Protein AF-A0A7Y0XGC2-F1 (afdb_monomer)

InterPro domains:
  IPR001633 EAL domain [PF00563] (1-104)
  IPR001633 EAL domain [PS50883] (1-105)
  IPR035919 EAL domain superfamily [G3DSA:3.20.20.450] (1-105)
  IPR035919 EAL domain superfamily [SSF141868] (2-104)

Solvent-accessible surface area (backbone atoms only — not comparable to full-atom values): 6221 Å² total; per-residue (Å²): 108,48,74,60,77,81,74,48,64,50,99,86,68,49,79,48,61,52,87,69,48,51,65,51,26,53,76,68,72,46,37,46,62,53,44,52,51,50,52,51,53,51,50,54,56,43,60,77,30,61,76,55,56,75,71,49,64,36,38,35,40,72,44,54,46,69,27,79,75,30,66,74,48,48,54,51,49,51,57,51,53,74,73,43,81,63,60,67,90,33,55,40,83,42,66,52,70,70,37,56,62,74,69,75,121

Mean predicted aligned error: 3.4 Å

Secondary structure (DSSP, 8-state):
-EEE---EE-TTSPEEPHHHHHHHHHHTT-HHHHHHHHHHHHHHHHHT-HHHHHH---EEEE--HHHHT-HHHHHHHHHHHHH-SS-GGGEEEE--HHHHHTT--

pLDDT: mean 93.4, std 7.93, range [44.62, 98.5]

Radius of gyration: 14.41 Å; Cα contacts (8 Å, |Δi|>4): 112; chains: 1; bounding box: 42×22×38 Å

Structure (mmCIF, N/CA/C/O backbone):
data_AF-A0A7Y0XGC2-F1
#
_entry.id   AF-A0A7Y0XGC2-F1
#
loop_
_atom_site.group_PDB
_atom_site.id
_atom_site.type_symbol
_atom_site.label_atom_id
_atom_site.label_alt_id
_atom_site.label_c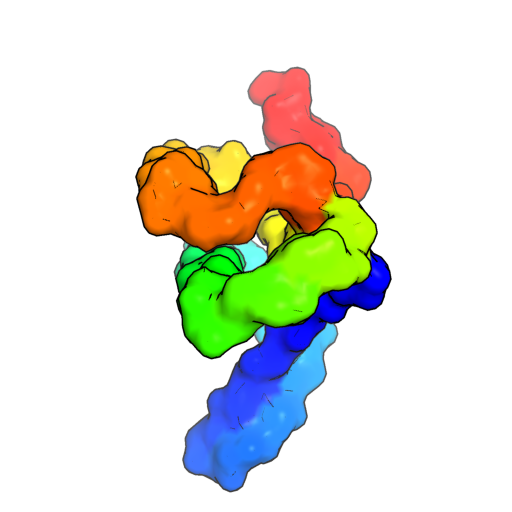omp_id
_atom_site.label_asym_id
_atom_site.label_entity_id
_atom_site.label_seq_id
_atom_site.pdbx_PDB_ins_code
_atom_site.Cartn_x
_atom_site.Cartn_y
_atom_site.Cartn_z
_atom_site.occupancy
_atom_site.B_iso_or_equiv
_atom_site.auth_seq_id
_atom_site.auth_comp_id
_atom_site.auth_asym_id
_atom_site.auth_atom_id
_atom_site.pdbx_PDB_model_num
ATOM 1 N N . TYR A 1 1 ? -12.267 -11.411 3.642 1.00 95.38 1 TYR A N 1
ATOM 2 C CA . TYR A 1 1 ? -10.819 -11.179 3.487 1.00 95.38 1 TYR A CA 1
ATOM 3 C C . TYR A 1 1 ? -10.578 -10.674 2.084 1.00 95.38 1 TYR A C 1
ATOM 5 O O . TYR A 1 1 ? -11.187 -11.216 1.170 1.00 95.38 1 TYR A O 1
ATOM 13 N N . PHE A 1 2 ? -9.767 -9.633 1.934 1.00 97.50 2 PHE A N 1
ATOM 14 C CA . PHE A 1 2 ? -9.402 -9.038 0.650 1.00 97.50 2 PHE A CA 1
ATOM 15 C C . PHE A 1 2 ? -7.881 -9.030 0.521 1.00 97.50 2 PHE A C 1
ATOM 17 O O . PHE A 1 2 ? -7.185 -8.798 1.508 1.00 97.50 2 PHE A O 1
ATOM 24 N N . GLU A 1 3 ? -7.393 -9.257 -0.691 1.00 97.75 3 GLU A N 1
ATOM 25 C CA . GLU A 1 3 ? -6.004 -9.031 -1.074 1.00 97.75 3 GLU A CA 1
ATOM 26 C C . GLU A 1 3 ? -6.007 -8.082 -2.271 1.00 97.75 3 GLU A C 1
ATOM 28 O O . GLU A 1 3 ? -6.677 -8.334 -3.278 1.00 97.75 3 GLU A O 1
ATOM 33 N N . ILE A 1 4 ? -5.309 -6.959 -2.132 1.00 97.25 4 ILE A N 1
ATOM 34 C CA . ILE A 1 4 ? -5.264 -5.920 -3.153 1.00 97.25 4 ILE A CA 1
ATOM 35 C C . ILE A 1 4 ? -4.119 -6.209 -4.115 1.00 97.25 4 ILE A C 1
ATOM 37 O O . ILE A 1 4 ? -2.950 -6.241 -3.731 1.00 97.25 4 ILE A O 1
ATOM 41 N N . LEU A 1 5 ? -4.466 -6.379 -5.391 1.00 95.19 5 LEU A N 1
ATOM 42 C CA . LEU A 1 5 ? -3.518 -6.669 -6.460 1.00 95.19 5 LEU A CA 1
ATOM 43 C C . LEU A 1 5 ? -3.535 -5.552 -7.499 1.00 95.19 5 LEU A C 1
ATOM 45 O O . LEU A 1 5 ? -4.503 -5.382 -8.243 1.00 95.19 5 LEU A O 1
ATOM 49 N N . VAL A 1 6 ? -2.425 -4.822 -7.584 1.00 94.38 6 VAL A N 1
ATOM 50 C CA . VAL A 1 6 ? -2.277 -3.702 -8.513 1.00 94.38 6 VAL A CA 1
ATOM 51 C C . VAL A 1 6 ? -2.381 -4.155 -9.972 1.00 94.38 6 VAL A C 1
ATOM 53 O O . VAL A 1 6 ? -1.907 -5.228 -10.367 1.00 94.38 6 VAL A O 1
ATOM 56 N N . ARG A 1 7 ? -3.012 -3.322 -10.798 1.00 94.25 7 ARG A N 1
ATOM 57 C CA . ARG A 1 7 ? -3.056 -3.455 -12.256 1.00 94.25 7 ARG A CA 1
ATOM 58 C C . ARG A 1 7 ? -2.859 -2.077 -12.874 1.00 94.25 7 ARG A C 1
ATOM 60 O O . ARG A 1 7 ? -3.468 -1.113 -12.426 1.00 94.25 7 ARG A O 1
ATOM 67 N N . ILE A 1 8 ? -2.043 -2.001 -13.922 1.00 92.75 8 ILE A N 1
ATOM 68 C CA . ILE A 1 8 ? -1.867 -0.788 -14.730 1.00 92.75 8 ILE A CA 1
ATOM 69 C C . ILE A 1 8 ? -2.542 -1.015 -16.076 1.00 92.75 8 ILE A C 1
ATOM 71 O O . ILE A 1 8 ? -2.424 -2.098 -16.648 1.00 92.75 8 ILE A O 1
ATOM 75 N N . ARG A 1 9 ? -3.239 0.001 -16.586 1.00 94.00 9 ARG A N 1
ATOM 76 C CA . ARG A 1 9 ? -3.710 0.024 -17.974 1.00 94.00 9 ARG A CA 1
ATOM 77 C C . ARG A 1 9 ? -2.701 0.766 -18.841 1.00 94.00 9 ARG A C 1
ATOM 79 O O . ARG A 1 9 ? -2.229 1.831 -18.452 1.00 94.00 9 ARG A O 1
ATOM 86 N N . ASN A 1 10 ? -2.362 0.207 -19.996 1.00 91.06 10 ASN A N 1
ATOM 87 C CA . ASN A 1 10 ? -1.526 0.896 -20.978 1.00 91.06 10 ASN A CA 1
ATOM 88 C C . ASN A 1 10 ? -2.340 1.958 -21.754 1.00 91.06 10 ASN A C 1
ATOM 90 O O . ASN A 1 10 ? -3.550 2.093 -21.570 1.00 91.06 10 ASN A O 1
ATOM 94 N N . GLY A 1 11 ? -1.686 2.687 -22.666 1.00 92.50 11 GLY A N 1
ATOM 95 C CA . GLY A 1 11 ? -2.341 3.701 -23.509 1.00 92.50 11 GLY A CA 1
ATOM 96 C C . GLY A 1 11 ? -3.410 3.161 -24.473 1.00 92.50 11 GLY A C 1
ATOM 97 O O . GLY A 1 11 ? -4.160 3.948 -25.040 1.00 92.50 11 GLY A O 1
ATOM 98 N N . TYR A 1 12 ? -3.502 1.840 -24.636 1.00 94.00 12 TYR A N 1
ATOM 99 C CA . TYR A 1 12 ? -4.523 1.154 -25.433 1.00 94.00 12 TYR A CA 1
ATOM 100 C C . TYR A 1 12 ? -5.684 0.622 -24.572 1.00 94.00 12 TYR A C 1
ATOM 102 O O . TYR A 1 12 ? -6.657 0.098 -25.104 1.00 94.00 12 TYR A O 1
ATOM 110 N N . GLY A 1 13 ? -5.612 0.787 -23.245 1.00 93.31 13 GLY A N 1
ATOM 111 C CA . GLY A 1 13 ? -6.631 0.352 -22.288 1.00 93.31 13 GLY A CA 1
ATOM 112 C C . GLY A 1 13 ? -6.453 -1.073 -21.752 1.00 93.31 13 GLY A C 1
ATOM 113 O O . GLY A 1 13 ? -7.199 -1.465 -20.845 1.00 93.31 13 GLY A O 1
ATOM 114 N N . ASP A 1 14 ? -5.460 -1.818 -22.246 1.00 94.44 14 ASP A N 1
ATOM 115 C CA . ASP A 1 14 ? -5.179 -3.192 -21.828 1.00 94.44 14 ASP A CA 1
ATOM 116 C C . ASP A 1 14 ? -4.464 -3.239 -20.481 1.00 94.44 14 ASP A C 1
ATOM 118 O O . ASP A 1 14 ? -3.618 -2.395 -20.170 1.00 94.44 14 ASP A O 1
ATOM 122 N N . TYR A 1 15 ? -4.756 -4.275 -19.696 1.00 94.00 15 TYR A N 1
ATOM 123 C CA . TYR A 1 15 ? -4.054 -4.515 -18.444 1.00 94.00 15 TYR A CA 1
ATOM 124 C C . TYR A 1 15 ? -2.647 -5.066 -18.676 1.00 94.00 15 TYR A C 1
ATOM 126 O O . TYR A 1 15 ? -2.451 -6.079 -19.344 1.00 94.00 15 TYR A O 1
ATOM 134 N N . VAL A 1 16 ? -1.671 -4.424 -18.041 1.00 93.00 16 VAL A N 1
ATOM 135 C CA . VAL A 1 16 ? -0.274 -4.849 -18.006 1.00 93.00 16 VAL A CA 1
ATOM 136 C C . VAL A 1 16 ? -0.048 -5.741 -16.788 1.00 93.00 16 VAL A C 1
ATOM 138 O O . VAL A 1 16 ? -0.506 -5.441 -15.683 1.00 93.00 16 VAL A O 1
ATOM 141 N N . SER A 1 17 ? 0.676 -6.843 -16.986 1.00 90.44 17 SER A N 1
ATOM 142 C CA . SER A 1 17 ? 1.061 -7.740 -15.895 1.00 90.44 17 SER A CA 1
ATOM 143 C C . SER A 1 17 ? 1.978 -7.027 -14.887 1.00 90.44 17 SER A C 1
ATOM 145 O O . SER A 1 17 ? 2.965 -6.423 -15.316 1.00 90.44 17 SER A O 1
ATOM 147 N N . PRO A 1 18 ? 1.738 -7.149 -13.564 1.00 91.50 18 PRO A N 1
ATOM 148 C CA . PRO A 1 18 ? 2.655 -6.659 -12.529 1.00 91.50 18 PRO A CA 1
ATOM 149 C C . PRO A 1 18 ? 4.093 -7.139 -12.697 1.00 91.50 18 PRO A C 1
ATOM 151 O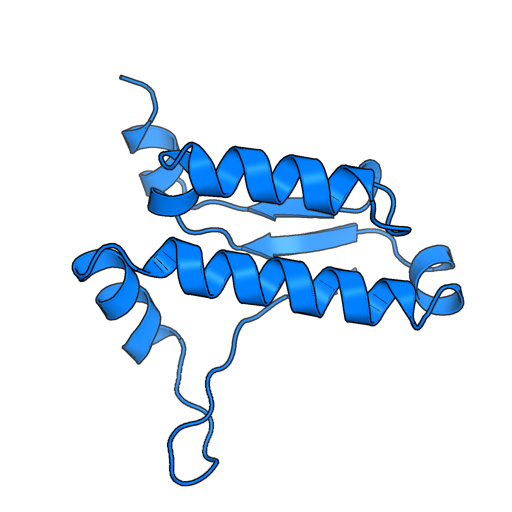 O . PRO A 1 18 ? 5.020 -6.367 -12.480 1.00 91.50 18 PRO A O 1
ATOM 154 N N . ALA A 1 19 ? 4.293 -8.364 -13.191 1.00 90.75 19 ALA A N 1
ATOM 155 C CA . ALA A 1 19 ? 5.626 -8.909 -13.445 1.00 90.75 19 ALA A CA 1
ATOM 156 C C . ALA A 1 19 ? 6.446 -8.090 -14.464 1.00 90.75 19 ALA A C 1
ATOM 158 O O . ALA A 1 19 ? 7.667 -8.202 -14.491 1.00 90.75 19 ALA A O 1
ATOM 159 N N . LEU A 1 20 ? 5.792 -7.274 -15.302 1.00 90.44 20 LEU A N 1
ATOM 160 C CA . LEU A 1 20 ? 6.466 -6.413 -16.276 1.00 90.44 20 LEU A CA 1
ATOM 161 C C . LEU A 1 20 ? 6.828 -5.041 -15.705 1.00 90.44 20 LEU A C 1
ATOM 163 O O . LEU A 1 20 ? 7.857 -4.489 -16.087 1.00 90.44 20 LEU A O 1
ATOM 167 N N . PHE A 1 21 ? 5.994 -4.476 -14.826 1.00 92.38 21 PHE A N 1
ATOM 168 C CA . PHE A 1 21 ? 6.182 -3.099 -14.362 1.00 92.38 21 PHE A CA 1
ATOM 169 C C . PHE A 1 21 ? 6.737 -2.984 -12.943 1.00 92.38 21 PHE A C 1
ATOM 171 O O . PHE A 1 21 ? 7.449 -2.020 -12.694 1.00 92.38 21 PHE A O 1
ATOM 178 N N . ILE A 1 22 ? 6.488 -3.943 -12.043 1.00 92.69 22 ILE A N 1
ATOM 179 C CA . ILE A 1 22 ? 7.001 -3.892 -10.663 1.00 92.69 22 ILE A CA 1
ATOM 180 C C . ILE A 1 22 ? 8.541 -3.908 -10.633 1.00 92.69 22 ILE A C 1
ATOM 182 O O . ILE A 1 22 ? 9.122 -2.979 -10.066 1.00 92.69 22 ILE A O 1
ATOM 186 N N . PRO A 1 23 ? 9.241 -4.830 -11.334 1.00 92.25 23 PRO A N 1
ATOM 187 C CA . PRO A 1 23 ? 10.706 -4.810 -11.347 1.00 92.25 23 PRO A CA 1
ATOM 188 C C . PRO A 1 23 ? 11.274 -3.531 -11.974 1.00 92.25 23 PRO A C 1
ATOM 190 O O . PRO A 1 23 ? 12.331 -3.041 -11.577 1.00 92.25 23 PRO A O 1
ATOM 193 N N . ALA A 1 24 ? 10.574 -2.971 -12.968 1.00 92.75 24 ALA A N 1
ATOM 194 C CA . ALA A 1 24 ? 10.964 -1.710 -13.582 1.00 92.75 24 ALA A CA 1
ATOM 195 C C . ALA A 1 24 ? 10.788 -0.543 -12.600 1.00 92.75 24 ALA A C 1
ATOM 197 O O . ALA A 1 24 ? 11.704 0.263 -12.453 1.00 92.75 24 ALA A O 1
ATOM 198 N N . SER A 1 25 ? 9.658 -0.465 -11.892 1.00 93.31 25 SER A N 1
ATOM 199 C CA . SER A 1 25 ? 9.418 0.601 -10.920 1.00 93.31 25 SER A CA 1
ATOM 200 C C . SER A 1 25 ? 10.408 0.566 -9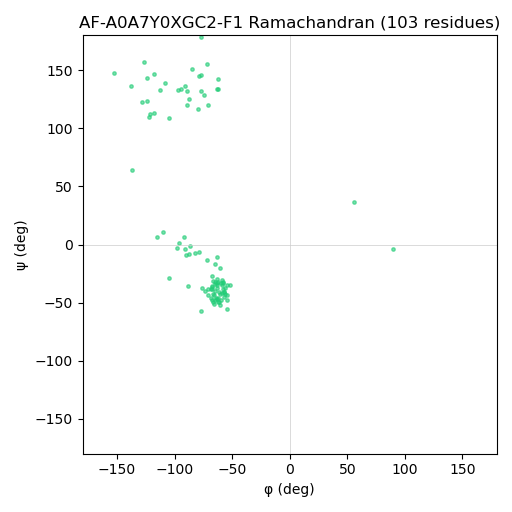.765 1.00 93.31 25 SER A C 1
ATOM 202 O O . SER A 1 25 ? 10.872 1.623 -9.345 1.00 93.31 25 SER A O 1
ATOM 204 N N . GLU A 1 26 ? 10.788 -0.626 -9.307 1.00 91.19 26 GLU A N 1
ATOM 205 C CA . GLU A 1 26 ? 11.832 -0.786 -8.296 1.00 91.19 26 GLU A CA 1
ATOM 206 C C . GLU A 1 26 ? 13.193 -0.348 -8.847 1.00 91.19 26 GLU A C 1
ATOM 208 O O . GLU A 1 26 ? 13.874 0.491 -8.261 1.00 91.19 26 GLU A O 1
ATOM 213 N N . ARG A 1 27 ? 13.582 -0.819 -10.038 1.00 91.56 27 ARG A N 1
ATOM 214 C CA . ARG A 1 27 ? 14.853 -0.422 -10.666 1.00 91.56 27 ARG A CA 1
ATOM 215 C C . ARG A 1 27 ? 14.988 1.094 -10.841 1.00 91.56 27 ARG A C 1
ATOM 217 O O . ARG A 1 27 ? 16.089 1.618 -10.698 1.00 91.56 27 ARG A O 1
ATOM 224 N N . TYR A 1 28 ? 13.898 1.782 -11.173 1.00 93.38 28 TYR A N 1
ATOM 225 C CA . TYR A 1 28 ? 13.885 3.233 -11.372 1.00 93.38 28 TYR A CA 1
ATOM 226 C C . TYR A 1 28 ? 13.547 4.031 -10.104 1.00 93.38 28 TYR A C 1
ATOM 228 O O . TYR A 1 28 ? 13.429 5.250 -10.180 1.00 93.38 28 TYR A O 1
ATOM 236 N N . ASN A 1 29 ? 13.426 3.372 -8.947 1.00 89.94 29 ASN A N 1
ATOM 237 C CA . ASN A 1 29 ? 13.098 3.985 -7.657 1.00 89.94 29 ASN A CA 1
ATOM 238 C C . ASN A 1 29 ? 11.789 4.796 -7.668 1.00 89.94 29 ASN A C 1
ATOM 240 O O . ASN A 1 29 ? 11.678 5.844 -7.036 1.00 89.94 29 ASN A O 1
ATOM 244 N N . ILE A 1 30 ? 10.791 4.316 -8.411 1.00 94.06 30 ILE A N 1
ATOM 245 C CA . ILE A 1 30 ? 9.463 4.936 -8.535 1.00 94.06 30 ILE A CA 1
ATOM 246 C C . ILE A 1 30 ? 8.341 4.057 -7.968 1.00 94.06 30 ILE A C 1
ATOM 248 O O . ILE A 1 30 ? 7.171 4.403 -8.108 1.00 94.06 30 ILE A O 1
ATOM 252 N N . ALA A 1 31 ? 8.670 2.934 -7.323 1.00 94.00 31 ALA A N 1
ATOM 253 C CA . ALA A 1 31 ? 7.682 2.012 -6.762 1.00 94.00 31 ALA A CA 1
ATOM 254 C C . ALA A 1 31 ? 6.767 2.683 -5.717 1.00 94.00 31 ALA A C 1
ATOM 256 O O . ALA A 1 31 ? 5.560 2.461 -5.718 1.00 94.00 31 ALA A O 1
ATOM 257 N N . HIS A 1 32 ? 7.305 3.620 -4.930 1.00 94.88 32 HIS A N 1
ATOM 258 C CA . HIS A 1 32 ? 6.534 4.410 -3.967 1.00 94.88 32 HIS A CA 1
ATOM 259 C C . HIS A 1 32 ? 5.390 5.217 -4.599 1.00 94.88 32 HIS A C 1
ATOM 261 O O . HIS A 1 32 ? 4.356 5.400 -3.963 1.00 94.88 32 HIS A O 1
ATOM 267 N N . TRP A 1 33 ? 5.509 5.664 -5.854 1.00 95.38 33 TRP A N 1
ATOM 268 C CA . TRP A 1 33 ? 4.399 6.330 -6.548 1.00 95.38 33 TRP A CA 1
ATOM 269 C C . TRP A 1 33 ? 3.243 5.373 -6.830 1.00 95.38 33 TRP A C 1
ATOM 271 O O . TRP A 1 33 ? 2.080 5.761 -6.718 1.00 95.38 33 TRP A O 1
ATOM 281 N N . ILE A 1 34 ? 3.559 4.124 -7.178 1.00 95.62 34 ILE A N 1
ATOM 282 C CA . ILE A 1 34 ? 2.561 3.075 -7.395 1.00 95.62 34 ILE A CA 1
ATOM 283 C C . ILE A 1 34 ? 1.896 2.735 -6.063 1.00 95.62 34 ILE A C 1
ATOM 285 O O . ILE A 1 34 ? 0.669 2.736 -5.986 1.00 95.62 34 ILE A O 1
AT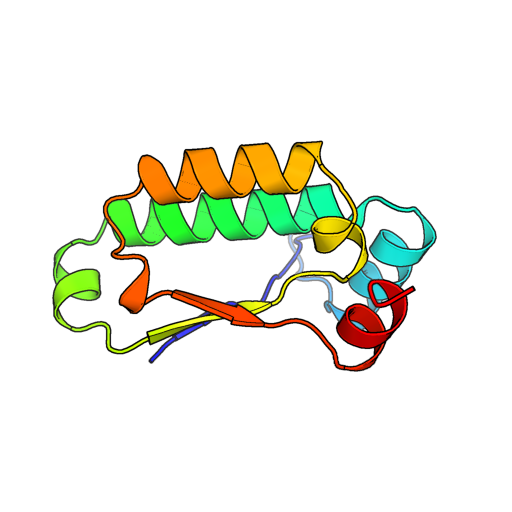OM 289 N N . ASP A 1 35 ? 2.683 2.536 -5.009 1.00 97.00 35 ASP A N 1
ATOM 290 C CA . ASP A 1 35 ? 2.163 2.200 -3.683 1.00 97.00 35 ASP A CA 1
ATOM 291 C C . ASP A 1 35 ? 1.259 3.312 -3.128 1.00 97.00 35 ASP A C 1
ATOM 293 O O . ASP A 1 35 ? 0.176 3.016 -2.619 1.00 97.00 35 ASP A O 1
ATOM 297 N N . LYS A 1 36 ? 1.622 4.596 -3.315 1.00 97.62 36 LYS A N 1
ATOM 298 C CA . LYS A 1 36 ? 0.746 5.739 -2.981 1.00 97.62 36 LYS A CA 1
ATOM 299 C C . LYS A 1 36 ? -0.613 5.609 -3.671 1.00 97.62 36 LYS A C 1
ATOM 301 O O . LYS A 1 36 ? -1.650 5.742 -3.027 1.00 97.62 36 LYS A O 1
ATOM 306 N N . GLN A 1 37 ? -0.623 5.310 -4.971 1.00 97.44 37 GLN A N 1
ATOM 307 C CA . GLN A 1 37 ? -1.864 5.154 -5.736 1.00 97.44 37 GLN A CA 1
ATOM 308 C C . GLN A 1 37 ? -2.678 3.930 -5.309 1.00 97.44 37 GLN A C 1
ATOM 310 O O . GLN A 1 37 ? -3.907 3.998 -5.310 1.00 97.44 37 GLN A O 1
ATOM 315 N N . VAL A 1 38 ? -2.028 2.821 -4.949 1.00 97.50 38 VAL A N 1
ATOM 316 C CA . VAL A 1 38 ? -2.707 1.617 -4.449 1.00 97.50 38 VAL A CA 1
ATOM 317 C C . VAL A 1 38 ? -3.385 1.905 -3.113 1.00 97.50 38 VAL A C 1
ATOM 319 O O . VAL A 1 38 ? -4.567 1.595 -2.965 1.00 97.50 38 VAL A O 1
ATOM 322 N N . ILE A 1 39 ? -2.677 2.532 -2.169 1.00 98.31 39 ILE A N 1
ATOM 323 C CA . ILE A 1 39 ? -3.224 2.902 -0.858 1.00 98.31 39 ILE A CA 1
ATOM 324 C C . ILE A 1 39 ? -4.403 3.858 -1.029 1.00 98.31 39 ILE A C 1
ATOM 326 O O . ILE A 1 39 ? -5.492 3.553 -0.548 1.00 98.31 39 ILE A O 1
ATOM 330 N N . THR A 1 40 ? -4.230 4.951 -1.778 1.00 98.38 40 THR A N 1
ATOM 331 C CA . THR A 1 40 ? -5.301 5.929 -2.017 1.00 98.38 40 THR A CA 1
ATOM 332 C C . THR A 1 40 ? -6.555 5.268 -2.577 1.00 98.38 40 THR A C 1
ATOM 334 O O . THR A 1 40 ? -7.613 5.361 -1.963 1.00 98.38 40 THR A O 1
ATOM 337 N N . GLN A 1 41 ? -6.434 4.535 -3.688 1.00 98.25 41 GLN A N 1
ATOM 338 C CA . GLN A 1 41 ? -7.594 3.917 -4.336 1.00 98.25 41 GLN A CA 1
ATOM 339 C C . GLN A 1 41 ? -8.250 2.845 -3.461 1.00 98.25 41 GLN A C 1
ATOM 341 O O . GLN A 1 41 ? -9.468 2.685 -3.497 1.00 98.25 41 GLN A O 1
ATOM 346 N N . THR A 1 42 ? -7.462 2.107 -2.673 1.00 98.25 42 THR A N 1
ATOM 347 C CA . THR A 1 42 ? -8.000 1.096 -1.754 1.00 98.25 42 THR A CA 1
ATOM 348 C C . THR A 1 42 ? -8.837 1.753 -0.666 1.00 98.25 42 THR A C 1
ATOM 350 O O . THR A 1 42 ? -9.984 1.359 -0.458 1.00 98.25 42 THR A O 1
ATOM 353 N N . LEU A 1 43 ? -8.281 2.762 0.008 1.00 98.31 43 LEU A N 1
ATOM 354 C CA . LEU A 1 43 ? -8.966 3.462 1.092 1.00 98.31 43 LEU A CA 1
ATOM 355 C C . LEU A 1 43 ? -10.221 4.173 0.576 1.00 98.31 43 LEU A C 1
ATOM 357 O O . LEU A 1 43 ? -11.297 3.951 1.123 1.00 98.31 43 LEU A O 1
ATOM 361 N N . GLU A 1 44 ? -10.128 4.903 -0.539 1.00 98.31 44 GLU A N 1
ATOM 362 C CA . GLU A 1 44 ? -11.279 5.569 -1.169 1.00 98.31 44 GLU A CA 1
ATOM 363 C C . GLU A 1 44 ? -12.391 4.577 -1.545 1.00 98.31 44 GLU A C 1
ATOM 365 O O . GLU A 1 44 ? -13.581 4.868 -1.397 1.00 98.31 44 GLU A O 1
ATOM 370 N N . TRP A 1 45 ? -12.031 3.381 -2.022 1.00 98.19 45 TRP A N 1
ATOM 371 C CA . TRP A 1 45 ? -13.011 2.360 -2.386 1.00 98.19 45 TRP A CA 1
ATOM 372 C C . TRP A 1 45 ? -13.802 1.852 -1.174 1.00 98.19 45 TRP A C 1
ATOM 374 O O . TRP A 1 45 ? -15.018 1.653 -1.292 1.00 98.19 45 TRP A O 1
ATOM 384 N N . PHE A 1 46 ? -13.133 1.666 -0.030 1.00 98.00 46 PHE A N 1
ATOM 385 C CA . PHE A 1 46 ? -13.766 1.273 1.233 1.00 98.00 46 PHE A CA 1
ATOM 386 C C . PHE A 1 46 ? -14.546 2.420 1.877 1.00 98.00 46 PHE A C 1
ATOM 388 O O . PHE A 1 46 ? -15.649 2.190 2.364 1.00 98.00 46 PHE A O 1
ATOM 395 N N . GLU A 1 47 ? -14.024 3.645 1.844 1.00 97.50 47 GLU A N 1
ATOM 396 C CA . GLU A 1 47 ? -14.687 4.850 2.370 1.00 97.50 47 GLU A CA 1
ATOM 397 C C . GLU A 1 47 ? -16.049 5.088 1.695 1.00 97.50 47 GLU A C 1
ATOM 399 O O . GLU A 1 47 ? -17.005 5.533 2.328 1.00 97.50 47 GLU A O 1
ATOM 404 N N . GLN A 1 48 ? -16.180 4.708 0.423 1.00 97.94 48 GLN A N 1
ATOM 405 C CA . GLN A 1 48 ? -17.446 4.744 -0.316 1.00 97.94 48 GLN A CA 1
ATOM 406 C C . GLN A 1 48 ? -18.394 3.569 -0.008 1.00 97.94 48 GLN A C 1
ATOM 408 O O . GLN A 1 48 ? -19.507 3.548 -0.534 1.00 97.94 48 GLN A O 1
ATOM 413 N N . ARG A 1 49 ? -17.955 2.570 0.771 1.00 97.62 49 ARG A N 1
ATOM 414 C CA . ARG A 1 49 ? -18.670 1.304 1.038 1.00 97.62 49 ARG A CA 1
ATOM 415 C C . ARG A 1 49 ? -18.600 0.889 2.518 1.00 97.62 49 ARG A C 1
ATOM 417 O O . ARG A 1 49 ? -18.024 -0.163 2.830 1.00 97.62 49 ARG A O 1
ATOM 424 N N . PRO A 1 50 ? -19.179 1.671 3.450 1.00 96.12 50 PRO A N 1
ATOM 425 C CA . PRO A 1 50 ? -19.171 1.340 4.878 1.00 96.12 50 PRO A CA 1
ATOM 426 C C . PRO A 1 50 ? -19.723 -0.060 5.188 1.00 96.12 50 PRO A C 1
ATOM 428 O O . PRO A 1 50 ? -19.195 -0.762 6.049 1.00 96.12 50 PRO A O 1
ATOM 431 N N . GLU A 1 51 ? -20.722 -0.520 4.432 1.00 97.31 51 GLU A N 1
ATOM 432 C CA . GLU A 1 51 ? -21.323 -1.850 4.568 1.00 97.31 51 GLU A CA 1
ATOM 433 C C . GLU A 1 51 ? -20.333 -2.991 4.283 1.00 97.31 51 GLU A C 1
ATOM 435 O O . GLU A 1 51 ? -20.434 -4.076 4.861 1.00 97.31 51 GLU A O 1
ATOM 440 N N . VAL A 1 52 ? -19.345 -2.748 3.414 1.00 97.31 52 VAL A N 1
ATOM 441 C CA . VAL A 1 52 ? -18.265 -3.703 3.150 1.00 97.31 52 VAL A CA 1
ATOM 442 C C . VAL A 1 52 ? -17.260 -3.683 4.299 1.00 97.31 52 VAL A C 1
ATOM 444 O O . VAL A 1 52 ? -16.775 -4.746 4.690 1.00 97.31 52 VAL A O 1
ATOM 447 N N . ILE A 1 53 ? -16.976 -2.509 4.878 1.00 96.62 53 ILE A N 1
ATOM 448 C CA . ILE A 1 53 ? -16.080 -2.378 6.037 1.00 96.62 53 ILE A CA 1
ATOM 449 C C . ILE A 1 53 ? -16.620 -3.176 7.225 1.00 96.62 53 ILE A C 1
ATOM 451 O O . ILE A 1 53 ? -15.841 -3.870 7.878 1.00 96.62 53 ILE A O 1
ATOM 455 N N . GLU A 1 54 ? -17.925 -3.137 7.504 1.00 95.44 54 GLU A N 1
ATOM 456 C CA . GLU A 1 54 ? -18.536 -3.879 8.620 1.00 95.44 54 GLU A CA 1
ATOM 457 C C . GLU A 1 54 ? -18.255 -5.387 8.540 1.00 95.44 54 GLU A C 1
ATOM 459 O O . GLU A 1 54 ? -17.870 -6.009 9.532 1.00 95.44 54 GLU A O 1
ATOM 464 N N . GLN A 1 55 ? -18.356 -5.958 7.338 1.00 96.50 55 GLN A N 1
ATOM 465 C CA . GLN A 1 55 ? -18.151 -7.388 7.078 1.00 96.50 55 GLN A CA 1
ATOM 466 C C . GLN A 1 55 ? -16.683 -7.750 6.804 1.00 96.50 55 GLN A C 1
ATOM 468 O O . GLN A 1 55 ? -16.324 -8.929 6.697 1.00 96.50 55 GLN A O 1
ATOM 473 N N . LEU A 1 56 ? -15.810 -6.751 6.665 1.00 97.12 56 LEU A N 1
ATOM 474 C CA . LEU A 1 56 ? -14.403 -6.962 6.371 1.00 97.12 56 LEU A CA 1
ATOM 475 C C . LEU A 1 56 ? -13.689 -7.561 7.587 1.00 97.12 56 LEU A C 1
ATOM 477 O O . LEU A 1 56 ? -13.612 -6.939 8.644 1.00 97.12 56 LEU A O 1
ATOM 481 N N . GLY A 1 57 ? -13.112 -8.749 7.404 1.00 97.38 57 GLY A N 1
ATOM 482 C CA . GLY A 1 57 ? -12.175 -9.336 8.366 1.00 97.38 57 GLY A CA 1
ATOM 483 C C . GLY A 1 57 ? -10.777 -8.712 8.284 1.00 97.38 57 GLY A C 1
ATOM 484 O O . GLY A 1 57 ? -10.272 -8.199 9.271 1.00 97.38 57 GLY A O 1
ATOM 485 N N . ARG A 1 58 ? -10.151 -8.753 7.099 1.00 97.88 58 ARG A N 1
ATOM 486 C CA . ARG A 1 58 ? -8.817 -8.188 6.828 1.00 97.88 58 ARG A CA 1
ATOM 487 C C . ARG A 1 58 ? -8.679 -7.801 5.355 1.00 97.88 58 ARG A C 1
ATOM 489 O O . ARG A 1 58 ? -9.242 -8.497 4.502 1.00 97.88 58 ARG A O 1
ATOM 496 N N . CYS A 1 59 ? -7.914 -6.751 5.082 1.00 98.25 59 CYS A N 1
ATOM 497 C CA . CYS A 1 59 ? -7.479 -6.282 3.772 1.00 98.25 59 CYS A CA 1
ATOM 498 C C . CYS A 1 59 ? -5.946 -6.266 3.723 1.00 98.25 59 CYS A C 1
ATOM 500 O O . CYS A 1 59 ? -5.317 -5.473 4.421 1.00 98.25 59 CYS A O 1
ATOM 502 N N . SER A 1 60 ? -5.359 -7.143 2.914 1.00 98.50 60 SER A N 1
ATOM 503 C CA . SER A 1 60 ? -3.918 -7.200 2.676 1.00 98.50 60 SER A CA 1
ATOM 504 C C . SER A 1 60 ? -3.527 -6.303 1.500 1.00 98.50 60 SER A C 1
ATOM 506 O O . SER A 1 60 ? -4.158 -6.366 0.442 1.00 98.50 60 SER A O 1
ATOM 508 N N . ILE A 1 61 ? -2.496 -5.476 1.678 1.00 97.88 61 ILE A N 1
ATOM 509 C CA . ILE A 1 61 ? -1.938 -4.588 0.651 1.00 97.88 61 ILE A CA 1
ATOM 510 C C . ILE A 1 61 ? -0.432 -4.832 0.580 1.00 97.88 61 ILE A C 1
ATOM 512 O O . ILE A 1 61 ? 0.272 -4.684 1.577 1.00 97.88 61 ILE A O 1
ATOM 516 N N . ASN A 1 62 ? 0.052 -5.187 -0.607 1.00 95.69 62 ASN A N 1
ATOM 517 C CA . ASN A 1 62 ? 1.478 -5.352 -0.861 1.00 95.69 62 ASN A CA 1
ATOM 518 C C . ASN A 1 62 ? 2.145 -3.981 -1.012 1.00 95.69 62 ASN A C 1
ATOM 520 O O . ASN A 1 62 ? 1.656 -3.142 -1.770 1.00 95.69 62 ASN A O 1
ATOM 524 N N . LEU A 1 63 ? 3.266 -3.785 -0.324 1.00 95.50 63 LEU A N 1
ATOM 525 C CA . LEU A 1 63 ? 4.124 -2.612 -0.426 1.00 95.50 63 LEU A CA 1
ATOM 526 C C . LEU A 1 63 ? 5.515 -3.009 -0.917 1.00 95.50 63 LEU A C 1
ATOM 528 O O . LEU A 1 63 ? 6.050 -4.074 -0.599 1.00 95.50 63 LEU A O 1
ATOM 532 N N . SER A 1 64 ? 6.122 -2.106 -1.674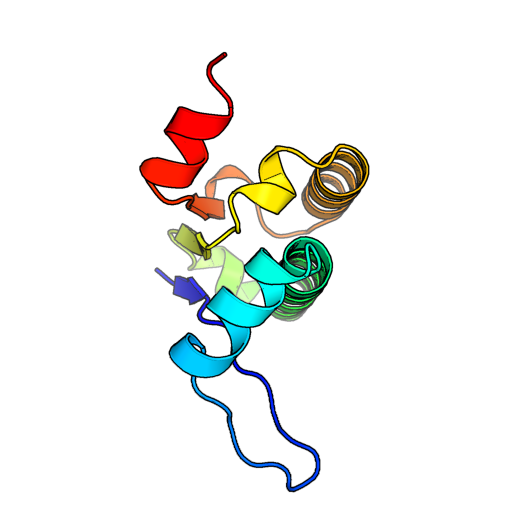 1.00 93.00 64 SER A N 1
ATOM 533 C CA . SER A 1 64 ? 7.485 -2.252 -2.165 1.00 93.00 64 SER A CA 1
ATOM 534 C C . SER A 1 64 ? 8.482 -1.916 -1.053 1.00 93.00 64 SER A C 1
ATOM 536 O O . SER A 1 64 ? 8.275 -0.983 -0.275 1.00 93.00 64 SER A O 1
ATOM 538 N N . GLY A 1 65 ? 9.622 -2.613 -1.002 1.00 90.12 65 GLY A N 1
ATOM 539 C CA . GLY A 1 65 ? 10.645 -2.352 0.024 1.00 90.12 65 GLY A CA 1
ATOM 540 C C . GLY A 1 65 ? 11.196 -0.925 0.006 1.00 90.12 65 GLY A C 1
ATOM 541 O O . GLY A 1 65 ? 11.460 -0.344 1.056 1.00 90.12 65 GLY A O 1
ATOM 542 N N . GLN A 1 66 ? 11.283 -0.325 -1.183 1.00 89.31 66 GLN A N 1
ATOM 543 C CA . GLN A 1 66 ? 11.700 1.069 -1.361 1.00 89.31 66 GLN A CA 1
ATOM 544 C C . GLN A 1 66 ? 10.760 2.070 -0.690 1.00 89.31 66 GLN A C 1
ATOM 546 O O . GLN A 1 66 ? 11.211 3.113 -0.227 1.00 89.31 66 GLN A O 1
ATOM 551 N N . SER A 1 67 ? 9.466 1.759 -0.632 1.00 92.81 67 SER A N 1
ATOM 552 C CA . SER A 1 67 ? 8.466 2.616 0.001 1.00 92.81 67 SER A CA 1
ATOM 553 C C . SER A 1 67 ? 8.669 2.654 1.513 1.00 92.81 67 SER A C 1
ATOM 555 O O . SER A 1 67 ? 8.605 3.724 2.107 1.00 92.81 67 SER A O 1
ATOM 557 N N . MET A 1 68 ? 9.035 1.522 2.124 1.00 89.69 68 MET A N 1
ATOM 558 C CA . MET A 1 68 ? 9.337 1.455 3.560 1.00 89.69 68 MET A CA 1
ATOM 559 C C . MET A 1 68 ? 10.603 2.222 3.959 1.00 89.69 68 MET A C 1
ATOM 561 O O . MET A 1 68 ? 10.692 2.693 5.086 1.00 89.69 68 MET A O 1
ATOM 565 N N . GLY A 1 69 ? 11.563 2.369 3.041 1.00 87.94 69 GLY A N 1
ATOM 566 C CA . GLY A 1 69 ? 12.758 3.197 3.241 1.00 87.94 69 GLY A CA 1
ATOM 567 C C . GLY A 1 69 ? 12.575 4.676 2.872 1.00 87.94 69 GLY A C 1
ATOM 568 O O . GLY A 1 69 ? 13.522 5.452 2.984 1.00 87.94 69 GLY A O 1
ATOM 569 N N . ASN A 1 70 ? 11.395 5.086 2.395 1.00 91.38 70 ASN A N 1
ATOM 570 C CA . ASN A 1 70 ? 11.128 6.447 1.933 1.00 91.38 70 ASN A CA 1
ATOM 571 C C . ASN A 1 70 ? 10.280 7.214 2.959 1.00 91.38 70 ASN A C 1
ATOM 573 O O . ASN A 1 70 ? 9.081 6.974 3.084 1.00 91.38 70 ASN A O 1
ATOM 577 N N . GLN A 1 71 ? 10.885 8.192 3.642 1.00 93.69 71 GLN A N 1
ATOM 578 C CA . GLN A 1 71 ? 10.202 8.987 4.670 1.00 93.69 71 GLN A CA 1
ATOM 579 C C . GLN A 1 71 ? 8.944 9.698 4.147 1.00 93.69 71 GLN A C 1
ATOM 581 O O . GLN A 1 71 ? 7.915 9.678 4.808 1.00 93.69 71 GLN A O 1
ATOM 586 N N . GLU A 1 72 ? 8.982 10.251 2.931 1.00 95.31 72 GLU A N 1
ATOM 587 C CA . GLU A 1 72 ? 7.830 10.939 2.333 1.00 95.31 72 GLU A CA 1
ATOM 588 C C . GLU A 1 72 ? 6.659 9.976 2.076 1.00 95.31 72 GLU A C 1
ATOM 590 O O . GLU A 1 72 ? 5.490 10.360 2.123 1.00 95.31 72 GLU A O 1
ATOM 595 N N . PHE A 1 73 ? 6.958 8.711 1.773 1.00 96.44 73 PHE A N 1
ATOM 596 C CA . PHE A 1 73 ? 5.930 7.683 1.651 1.00 96.44 73 PHE A CA 1
ATOM 597 C C . PHE A 1 73 ? 5.342 7.317 3.015 1.00 96.44 73 PHE A C 1
ATOM 599 O O . PHE A 1 73 ? 4.125 7.187 3.120 1.00 96.44 73 PHE A O 1
ATOM 606 N N . ILE A 1 74 ? 6.184 7.162 4.039 1.00 96.12 74 ILE A N 1
ATOM 607 C CA . ILE A 1 74 ? 5.740 6.831 5.398 1.00 96.12 74 ILE A CA 1
ATOM 608 C C . ILE A 1 74 ? 4.840 7.933 5.960 1.00 96.12 74 ILE A C 1
ATOM 610 O O . ILE A 1 74 ? 3.757 7.620 6.451 1.00 96.12 74 ILE A O 1
ATOM 614 N N . ASP A 1 75 ? 5.232 9.201 5.819 1.00 97.88 75 ASP A N 1
ATOM 615 C CA . ASP A 1 75 ? 4.429 10.342 6.272 1.00 97.88 75 ASP A CA 1
ATOM 616 C C . ASP A 1 75 ? 3.062 10.352 5.570 1.00 97.88 75 ASP A C 1
ATOM 618 O O . ASP A 1 75 ? 2.020 10.383 6.222 1.00 97.88 75 ASP A O 1
ATOM 622 N N . PHE A 1 76 ? 3.053 10.188 4.241 1.00 98.25 76 PHE A N 1
ATOM 623 C CA . PHE A 1 76 ? 1.819 10.049 3.462 1.00 98.25 76 PHE A CA 1
ATOM 624 C C . PHE A 1 76 ? 0.947 8.876 3.937 1.00 98.25 76 PHE A C 1
ATOM 626 O O . PHE A 1 76 ? -0.273 9.010 4.037 1.00 98.25 76 PHE A O 1
ATOM 633 N N . LEU A 1 77 ? 1.549 7.708 4.181 1.00 97.94 77 LEU A N 1
ATOM 634 C CA . LEU A 1 77 ? 0.823 6.506 4.578 1.00 97.94 77 LEU A CA 1
ATOM 635 C C . LEU A 1 77 ? 0.147 6.719 5.932 1.00 97.94 77 LEU A C 1
ATOM 637 O O . LEU A 1 77 ? -1.031 6.404 6.068 1.00 97.94 77 LEU A O 1
ATOM 641 N N . LEU A 1 78 ? 0.867 7.276 6.907 1.00 97.62 78 LEU A N 1
ATOM 642 C CA . LEU A 1 78 ? 0.326 7.577 8.231 1.00 97.62 78 LEU A CA 1
ATOM 643 C C . LEU A 1 78 ? -0.824 8.583 8.141 1.00 97.62 78 LEU A C 1
ATOM 645 O O . LEU A 1 78 ? -1.914 8.288 8.626 1.00 97.62 78 LEU A O 1
ATOM 649 N N . GLU A 1 79 ? -0.633 9.698 7.431 1.00 98.19 79 GLU A N 1
ATOM 650 C CA . GLU A 1 79 ? -1.688 10.698 7.217 1.00 98.19 79 GLU A CA 1
ATOM 651 C C . GLU A 1 79 ? -2.933 10.089 6.557 1.00 98.19 79 GLU A C 1
ATOM 653 O O . GLU A 1 79 ? -4.073 10.396 6.927 1.00 98.19 79 GLU A O 1
ATOM 658 N N . ARG A 1 80 ? -2.745 9.194 5.578 1.00 97.81 80 ARG A N 1
ATOM 659 C CA . ARG A 1 80 ? -3.863 8.526 4.907 1.00 97.81 80 ARG A CA 1
ATOM 660 C C . ARG A 1 80 ? -4.568 7.503 5.782 1.00 97.81 80 ARG A C 1
ATOM 662 O O . ARG A 1 80 ? -5.791 7.423 5.729 1.00 97.81 80 ARG A O 1
ATOM 669 N N . LEU A 1 81 ? -3.842 6.750 6.595 1.00 97.50 81 LEU A N 1
ATOM 670 C CA . LEU A 1 81 ? -4.456 5.820 7.539 1.00 97.50 81 LEU A CA 1
ATOM 671 C C . LEU A 1 81 ? -5.233 6.567 8.631 1.00 97.50 81 LEU A C 1
ATOM 673 O O . LEU A 1 81 ? -6.364 6.192 8.922 1.00 97.50 81 LEU A O 1
ATOM 677 N N . GLU A 1 82 ? -4.685 7.660 9.168 1.00 97.12 82 GLU A N 1
ATOM 678 C CA . GLU A 1 82 ? -5.346 8.483 10.194 1.00 97.12 82 GLU A CA 1
ATOM 679 C C . GLU A 1 82 ? -6.645 9.133 9.703 1.00 97.12 82 GLU A C 1
ATOM 681 O O . GLU A 1 82 ? -7.597 9.283 10.468 1.00 97.12 82 GLU A O 1
ATOM 686 N N . SER A 1 83 ? -6.698 9.515 8.426 1.00 96.69 83 SER A N 1
ATOM 687 C CA . SER A 1 83 ? -7.874 10.156 7.827 1.00 96.69 83 SER A CA 1
ATOM 688 C C . SER A 1 83 ? -8.873 9.178 7.198 1.00 96.69 83 SER A C 1
ATOM 690 O O . SER A 1 83 ? -9.922 9.616 6.724 1.00 96.69 83 SER A O 1
ATOM 692 N N . SER A 1 84 ? -8.581 7.873 7.172 1.00 97.38 84 SER A N 1
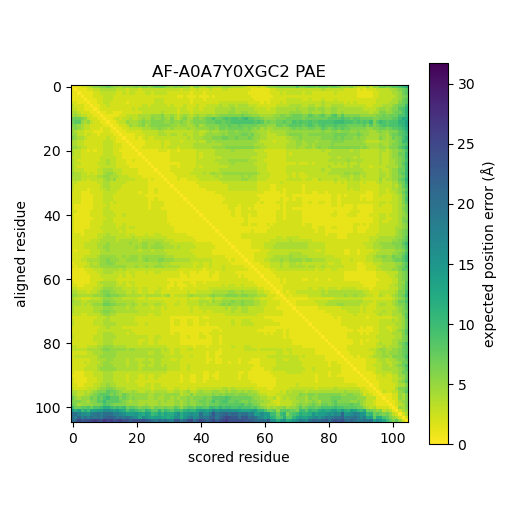ATOM 693 C CA . SER A 1 84 ? -9.475 6.879 6.573 1.00 97.38 84 SER A CA 1
ATOM 694 C C . SER A 1 84 ? -10.559 6.396 7.533 1.00 97.38 84 SER A C 1
ATOM 696 O O . SER A 1 84 ? -10.363 6.301 8.742 1.00 97.38 84 SER A O 1
ATOM 698 N N . THR A 1 85 ? -11.711 6.008 6.981 1.00 96.88 85 THR A N 1
ATOM 699 C CA . THR A 1 85 ? -12.758 5.308 7.741 1.00 96.88 85 THR A CA 1
ATOM 700 C C . THR A 1 85 ? -12.496 3.806 7.866 1.00 96.88 85 THR A C 1
ATOM 702 O O . THR A 1 85 ? -13.251 3.119 8.554 1.00 96.88 85 THR A O 1
ATOM 705 N N . LEU A 1 86 ? -11.483 3.267 7.176 1.00 97.31 86 LEU A N 1
ATOM 706 C CA . LEU A 1 86 ? -11.094 1.864 7.278 1.00 97.31 86 LEU A CA 1
ATOM 707 C C . LEU A 1 86 ? -10.254 1.649 8.552 1.00 97.31 86 LEU A C 1
ATOM 709 O O . LEU A 1 86 ? -9.150 2.185 8.627 1.00 97.31 86 LEU A O 1
ATOM 713 N N . PRO A 1 87 ? -10.715 0.849 9.535 1.00 96.88 87 PRO A N 1
ATOM 714 C CA . PRO A 1 87 ? -9.970 0.655 10.774 1.00 96.88 87 PRO A CA 1
ATOM 715 C C . PRO A 1 87 ? -8.606 -0.003 10.537 1.00 96.88 87 PRO A C 1
ATOM 717 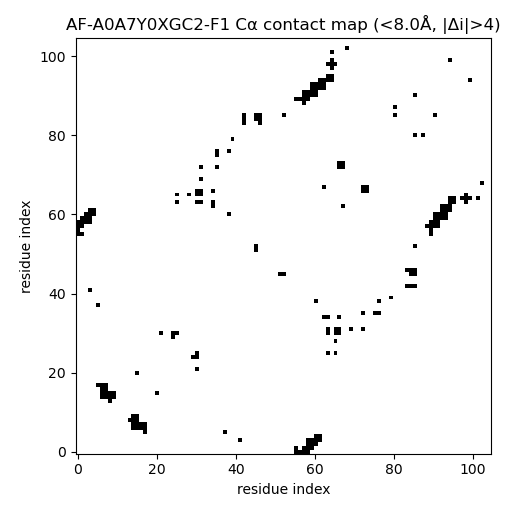O O . PRO A 1 87 ? -8.514 -1.016 9.834 1.00 96.88 87 PRO A O 1
ATOM 720 N N . CYS A 1 88 ? -7.553 0.542 11.152 1.00 96.56 88 CYS A N 1
ATOM 721 C CA . CYS A 1 88 ? -6.177 0.072 10.976 1.00 96.56 88 CYS A CA 1
ATOM 722 C C . CYS A 1 88 ? -5.999 -1.408 11.340 1.00 96.56 88 CYS A C 1
ATOM 724 O O . CYS A 1 88 ? -5.238 -2.107 10.678 1.00 96.56 88 CYS A O 1
ATOM 726 N N . GLU A 1 89 ? -6.733 -1.930 12.327 1.00 96.88 89 GLU A N 1
ATOM 727 C CA . GLU A 1 89 ? -6.685 -3.347 12.708 1.00 96.88 89 GLU A CA 1
ATOM 728 C C . GLU A 1 89 ? -7.192 -4.299 11.612 1.00 96.88 89 GLU A C 1
ATOM 730 O O . GLU A 1 89 ? -6.910 -5.498 11.648 1.00 96.88 89 GLU A O 1
ATOM 735 N N . LYS A 1 90 ? -7.925 -3.777 10.620 1.00 97.69 90 LYS A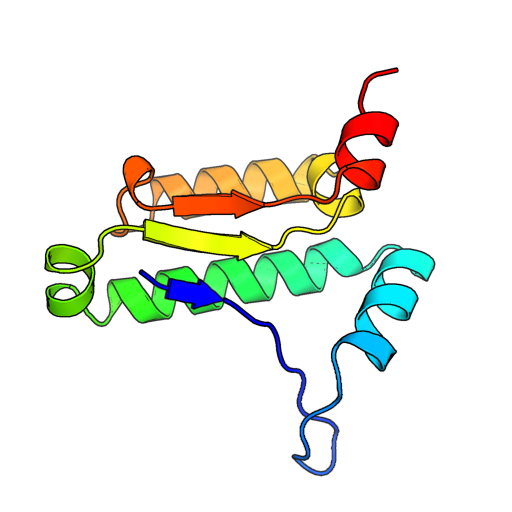 N 1
ATOM 736 C CA . LYS A 1 90 ? -8.368 -4.532 9.443 1.00 97.69 90 LYS A CA 1
ATOM 737 C C . LYS A 1 90 ? -7.366 -4.462 8.292 1.00 97.69 90 LYS A C 1
ATOM 739 O O . LYS A 1 90 ? -7.547 -5.188 7.315 1.00 97.69 90 LYS A O 1
ATOM 744 N N . ILE A 1 91 ? -6.331 -3.630 8.375 1.00 98.19 91 ILE A N 1
ATOM 745 C CA . ILE A 1 91 ? -5.326 -3.453 7.323 1.00 98.19 91 ILE A CA 1
ATOM 746 C C . ILE A 1 91 ? -4.104 -4.311 7.645 1.00 98.19 91 ILE A C 1
ATOM 748 O O . ILE A 1 91 ? -3.590 -4.322 8.759 1.00 98.19 91 ILE A O 1
ATOM 752 N N . CYS A 1 92 ? -3.623 -5.037 6.644 1.00 97.94 92 CYS A N 1
ATOM 753 C CA . CYS A 1 92 ? -2.388 -5.798 6.712 1.00 97.94 92 CYS A CA 1
ATOM 754 C C . CYS A 1 92 ? -1.467 -5.309 5.600 1.00 97.94 92 CYS A C 1
ATOM 756 O O . CYS A 1 92 ? -1.745 -5.513 4.422 1.00 97.94 92 CYS A O 1
ATOM 758 N N . LEU A 1 93 ? -0.395 -4.620 5.978 1.00 96.94 93 LEU A N 1
ATOM 759 C CA . LEU A 1 93 ? 0.639 -4.208 5.039 1.00 96.94 93 LEU A CA 1
ATOM 760 C C . LEU A 1 93 ? 1.655 -5.340 4.921 1.00 96.94 93 LEU A C 1
ATOM 762 O O . LEU A 1 93 ? 2.188 -5.809 5.927 1.00 96.94 93 LEU A O 1
ATOM 766 N N . GLU A 1 94 ? 1.888 -5.790 3.696 1.00 96.44 94 GLU A N 1
ATOM 767 C CA . GLU A 1 94 ? 2.764 -6.914 3.390 1.00 96.44 94 GLU A CA 1
ATOM 768 C C . GLU A 1 94 ? 3.988 -6.406 2.629 1.00 96.44 94 GLU A C 1
ATOM 770 O O . GLU A 1 94 ? 3.870 -5.638 1.678 1.00 96.44 94 GLU A O 1
ATOM 775 N N . ILE A 1 95 ? 5.169 -6.845 3.053 1.00 92.81 95 ILE A N 1
ATOM 776 C CA . ILE A 1 95 ? 6.433 -6.629 2.348 1.00 92.81 95 ILE A CA 1
ATOM 777 C C . ILE A 1 95 ? 7.111 -7.977 2.137 1.00 92.81 95 ILE A C 1
ATOM 779 O O . ILE A 1 95 ? 6.864 -8.935 2.872 1.00 92.81 95 ILE A O 1
ATOM 783 N N . THR A 1 96 ? 7.984 -8.060 1.141 1.00 88.44 96 THR A N 1
ATOM 784 C CA . THR A 1 96 ? 8.776 -9.271 0.921 1.00 88.44 96 THR A CA 1
ATOM 785 C C . THR A 1 96 ? 9.852 -9.429 1.998 1.00 88.44 96 THR A C 1
ATOM 787 O O . THR A 1 96 ? 10.325 -8.452 2.579 1.00 88.44 96 THR A O 1
ATOM 790 N N . GLU A 1 97 ? 10.293 -10.668 2.233 1.00 88.31 97 GLU A N 1
ATOM 791 C CA . GLU A 1 97 ? 11.408 -10.960 3.146 1.00 88.31 97 GLU A CA 1
ATOM 792 C C . GLU A 1 97 ? 12.668 -10.167 2.767 1.00 88.31 97 GLU A C 1
ATOM 794 O O . GLU A 1 97 ? 13.311 -9.561 3.620 1.00 88.31 97 GLU A O 1
ATOM 799 N N . THR A 1 98 ? 12.982 -10.095 1.469 1.00 84.94 98 THR A N 1
ATOM 800 C CA . THR A 1 98 ? 14.127 -9.330 0.960 1.00 84.94 98 THR A CA 1
ATOM 801 C C . THR A 1 98 ? 14.038 -7.848 1.325 1.00 84.94 98 THR A C 1
ATOM 803 O O . THR A 1 98 ? 15.040 -7.266 1.731 1.00 84.94 98 THR A O 1
ATOM 806 N N . ALA A 1 99 ? 12.847 -7.251 1.221 1.00 84.44 99 ALA A N 1
ATOM 807 C CA . ALA A 1 99 ? 12.610 -5.858 1.590 1.00 84.44 99 ALA A CA 1
ATOM 808 C C . ALA A 1 99 ? 12.732 -5.608 3.101 1.00 84.44 99 ALA A C 1
ATOM 810 O O . ALA A 1 99 ? 13.209 -4.553 3.516 1.00 84.44 99 ALA A O 1
ATOM 811 N N . ALA A 1 100 ? 12.310 -6.567 3.927 1.00 83.31 100 ALA A N 1
ATOM 812 C CA . ALA A 1 100 ? 12.475 -6.473 5.373 1.00 83.31 100 ALA A CA 1
ATOM 813 C C . ALA A 1 100 ? 13.961 -6.514 5.763 1.00 83.31 100 ALA A C 1
ATOM 815 O O . ALA A 1 100 ? 14.409 -5.697 6.562 1.00 83.31 100 ALA A O 1
ATOM 816 N N . MET A 1 101 ? 14.735 -7.415 5.150 1.00 81.38 101 MET A N 1
ATOM 817 C CA . MET A 1 101 ? 16.162 -7.582 5.446 1.00 81.38 101 MET A CA 1
ATOM 818 C C . MET A 1 101 ? 17.018 -6.380 5.031 1.00 81.38 101 MET A C 1
ATOM 820 O O . MET A 1 101 ? 18.006 -6.097 5.696 1.00 81.38 101 MET A O 1
ATOM 824 N N . SER A 1 102 ? 16.651 -5.646 3.974 1.00 72.38 102 SER A N 1
ATOM 825 C CA . SER A 1 102 ? 17.426 -4.481 3.514 1.00 72.38 102 SER A CA 1
ATOM 826 C C . SER A 1 102 ? 17.336 -3.247 4.420 1.00 72.38 102 SER A C 1
ATOM 828 O O . SER A 1 102 ? 18.116 -2.322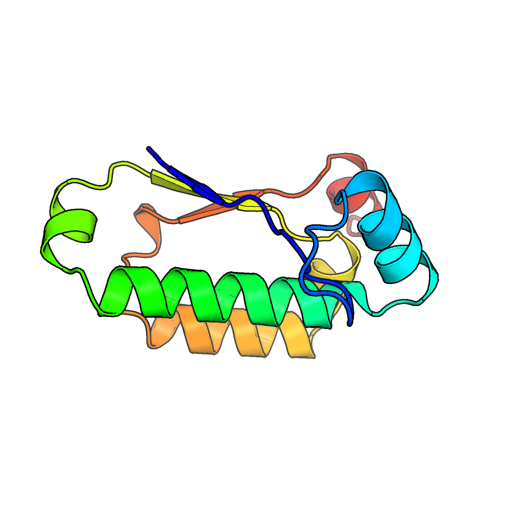 4.232 1.00 72.38 102 SER A O 1
ATOM 830 N N . ASN A 1 103 ? 16.385 -3.211 5.360 1.00 61.22 103 ASN A N 1
ATOM 831 C CA . ASN A 1 103 ? 16.146 -2.075 6.263 1.00 61.22 103 ASN A CA 1
ATOM 832 C C . ASN A 1 103 ? 16.525 -2.379 7.732 1.00 61.22 103 ASN A C 1
ATOM 834 O O . ASN A 1 103 ? 16.138 -1.625 8.622 1.00 61.22 103 ASN A O 1
ATOM 838 N N . LEU A 1 104 ? 17.218 -3.493 8.003 1.00 58.19 104 LEU A N 1
ATOM 839 C CA . LEU A 1 104 ? 17.642 -3.900 9.355 1.00 58.19 104 LEU A CA 1
ATOM 840 C C . LEU A 1 104 ? 19.086 -3.492 9.713 1.00 58.19 104 LEU A C 1
ATOM 842 O O . LEU A 1 104 ? 19.521 -3.798 10.824 1.00 58.19 104 LEU A O 1
ATOM 846 N N . ASP A 1 105 ? 19.789 -2.804 8.809 1.00 44.62 105 ASP A N 1
ATOM 847 C CA . ASP A 1 105 ? 21.165 -2.319 8.996 1.00 44.62 105 ASP A CA 1
ATOM 848 C C . ASP A 1 105 ? 21.227 -0.820 9.339 1.00 44.62 105 ASP A C 1
ATOM 850 O O . ASP A 1 105 ? 20.509 -0.022 8.689 1.00 44.62 105 ASP A O 1
#

Foldseek 3Di:
DAEQDDWDADPVRDTDDCVVCVVVCVVVLNQLVSLLVSLVVVLVVCQVPVVVLVVQQAYEYEGELSLVVDPVSVVSNVVSQVPGPRPPNRYHYDYDPVSVVVPPD

Organism: Vibrio parahaemolyticus (NCBI:txid670)

Sequence (105 aa):
YFEILVRIRNGYGDYVSPALFIPASERYNIAHWIDKQVITQTLEWFEQRPEVIEQLGRCSINLSGQSMGNQEFIDFLLERLESSTLPCEKICLEITETAAMSNLD

Nearest PDB structures (foldseek):
  8arv-assembly1_B  TM=7.080E-01  e=1.068E-05  Pseudomonas aeruginosa PAO1
  4rnh-assembly1_A-2  TM=7.964E-01  e=1.252E-04  Pseudomonas aeruginosa PAO1
  4rnj-assembly3_B  TM=8.544E-01  e=2.905E-04  Pseudomonas aeruginosa PAO1
  4rnf-assembly1_A  TM=8.408E-01  e=7.194E-04  Pseudomonas aeruginosa PAO1
  4y8e-assembly2_B  TM=7.808E-01  e=1.901E-03  Pseudomonas aeruginosa PAO1